Protein AF-A0A6J4Q782-F1 (afdb_monomer)

Mean predicted aligned error: 11.04 Å

Nearest PDB structures (foldseek):
  7nna-assembly1_A  TM=2.662E-01  e=5.024E+00  Klebsiella pneumoniae
  6rw8-assembly1_A  TM=2.628E-01  e=7.785E+00  Xenorhabdus nematophila

Foldseek 3Di:
DVVLVVVLVVLVVVLVVQLVPFDDDPPDPPDGDGDPVSNVVSVVVCVVRVVVVVVVVVVVVVVVVVVVVVVVVVVVVVVVVVVVVVVVCPCVDPVNVVVVVVVVVVVVVVVVVVVCVVVVVVVVVVD

Secondary structure (DSSP, 8-state):
-HHHHHHHHHHHHHHHHHHHHPEEPTT-TT-EE--HHHHHHHHHHHHHHHHHHHHHHHHHHHHHHHHHHHHHHHHHHHHHHHHHHHHHHSTTSHHHHHHHHHHHHHHHHHHHHHHHHHHHHHHHH--

pLDDT: mean 89.34, std 9.48, range [44.66, 98.31]

Organism: NCBI:txid349277

Structure (mmCIF, N/CA/C/O backbone):
data_AF-A0A6J4Q782-F1
#
_entry.id   AF-A0A6J4Q782-F1
#
loop_
_atom_site.group_PDB
_atom_site.id
_atom_site.type_symbol
_atom_site.label_atom_id
_atom_site.label_alt_id
_atom_site.label_comp_id
_atom_site.label_asym_id
_atom_site.label_entity_id
_atom_site.label_seq_id
_atom_site.pdbx_PDB_ins_code
_atom_site.Cartn_x
_atom_site.Cartn_y
_atom_site.Cartn_z
_atom_site.occupancy
_atom_site.B_iso_or_equiv
_atom_site.auth_seq_id
_atom_site.auth_comp_id
_atom_site.auth_asym_id
_atom_site.auth_atom_id
_atom_site.pdbx_PDB_model_num
ATOM 1 N N . MET A 1 1 ? 16.843 -2.400 -8.149 1.00 63.50 1 MET A N 1
ATOM 2 C CA . MET A 1 1 ? 15.657 -1.518 -8.339 1.00 63.50 1 MET A CA 1
ATOM 3 C C . MET A 1 1 ? 16.010 -0.046 -8.531 1.00 63.50 1 MET A C 1
ATOM 5 O O . MET A 1 1 ? 15.750 0.453 -9.614 1.00 63.50 1 MET A O 1
ATOM 9 N N . ARG A 1 2 ? 16.557 0.692 -7.543 1.00 73.62 2 ARG A N 1
ATOM 10 C CA . ARG A 1 2 ? 16.859 2.130 -7.751 1.00 73.62 2 ARG A CA 1
ATOM 11 C C . ARG A 1 2 ? 18.018 2.342 -8.740 1.00 73.62 2 ARG A C 1
ATOM 13 O O . ARG A 1 2 ? 17.933 3.247 -9.560 1.00 73.62 2 ARG A O 1
ATOM 20 N N . GLU A 1 3 ? 19.037 1.486 -8.690 1.00 78.56 3 GLU A N 1
ATOM 21 C CA . GLU A 1 3 ? 20.174 1.499 -9.626 1.00 78.56 3 GLU A CA 1
ATOM 22 C C . GLU A 1 3 ? 19.762 1.030 -11.034 1.00 78.56 3 GLU A C 1
ATOM 24 O O . GLU A 1 3 ? 20.026 1.729 -12.004 1.00 78.56 3 GLU A O 1
ATOM 29 N N . ASP A 1 4 ? 19.014 -0.071 -11.153 1.00 81.62 4 ASP A N 1
ATOM 30 C CA . ASP A 1 4 ? 18.499 -0.602 -12.431 1.00 81.62 4 ASP A CA 1
ATOM 31 C C . ASP A 1 4 ? 17.571 0.407 -13.143 1.00 81.62 4 ASP A C 1
ATOM 33 O O . ASP A 1 4 ? 17.662 0.622 -14.348 1.00 81.62 4 ASP A O 1
ATOM 37 N N . MET A 1 5 ? 16.706 1.105 -12.397 1.00 84.25 5 MET A N 1
ATOM 38 C CA . MET A 1 5 ? 15.835 2.149 -12.954 1.00 84.25 5 MET A CA 1
ATOM 39 C C . MET A 1 5 ? 16.628 3.387 -13.403 1.00 84.25 5 MET A C 1
ATOM 41 O O . MET A 1 5 ? 16.279 4.025 -14.397 1.00 84.25 5 MET A O 1
ATOM 45 N N . GLN A 1 6 ? 17.699 3.740 -12.680 1.00 86.94 6 GLN A N 1
ATOM 46 C CA . GLN A 1 6 ? 18.621 4.804 -13.094 1.00 86.94 6 GLN A CA 1
ATOM 47 C C . GLN A 1 6 ? 19.373 4.418 -14.366 1.00 86.94 6 GLN A C 1
ATOM 49 O O . GLN A 1 6 ? 19.544 5.266 -15.238 1.00 86.94 6 GLN A O 1
ATOM 54 N N . TYR A 1 7 ? 19.755 3.148 -14.493 1.00 87.44 7 TYR A N 1
ATOM 55 C CA . TYR A 1 7 ? 20.389 2.610 -15.687 1.00 87.44 7 TYR A CA 1
ATOM 56 C C . TYR A 1 7 ? 19.477 2.718 -16.914 1.00 87.44 7 TYR A C 1
ATOM 58 O O . TYR A 1 7 ? 19.844 3.343 -17.905 1.00 87.44 7 TYR A O 1
ATOM 66 N N . ILE A 1 8 ? 18.244 2.214 -16.809 1.00 89.88 8 ILE A N 1
ATOM 67 C CA . ILE A 1 8 ? 17.229 2.295 -17.870 1.00 89.88 8 ILE A CA 1
ATOM 68 C C . ILE A 1 8 ? 16.948 3.749 -18.271 1.00 89.88 8 ILE A C 1
ATOM 70 O O . ILE A 1 8 ? 16.857 4.062 -19.456 1.00 89.88 8 ILE A O 1
ATOM 74 N N . SER A 1 9 ? 16.823 4.648 -17.291 1.00 88.75 9 SER A N 1
ATOM 75 C CA . SER A 1 9 ? 16.648 6.080 -17.549 1.00 88.75 9 SER A CA 1
ATOM 76 C C . SER A 1 9 ? 17.847 6.668 -18.297 1.00 88.75 9 SER A C 1
ATOM 78 O O . SER A 1 9 ? 17.663 7.428 -19.242 1.00 88.75 9 SER A O 1
ATOM 80 N N . GLY A 1 10 ? 19.069 6.265 -17.939 1.00 90.31 10 GLY A N 1
ATOM 81 C CA . GLY A 1 10 ? 20.289 6.632 -18.658 1.00 90.31 10 GLY A CA 1
ATOM 82 C C . GLY A 1 10 ? 20.239 6.242 -20.135 1.00 90.31 10 GLY A C 1
ATOM 83 O O . GLY A 1 10 ? 20.416 7.107 -20.989 1.00 90.31 10 GLY A O 1
ATOM 84 N N . VAL A 1 11 ? 19.901 4.983 -20.432 1.00 89.81 11 VAL A N 1
ATOM 85 C CA . VAL A 1 11 ? 19.786 4.481 -21.814 1.00 89.81 11 VAL A CA 1
ATOM 86 C C . 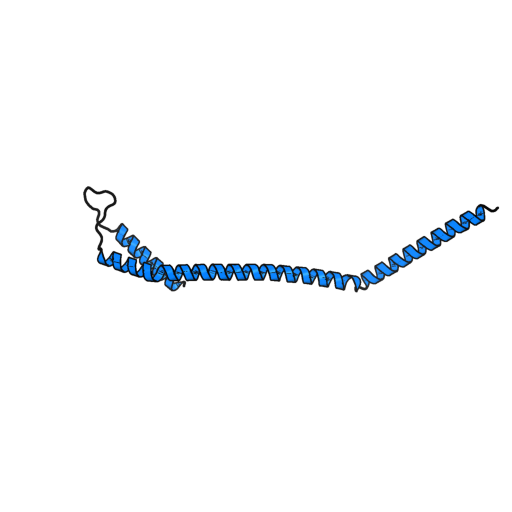VAL A 1 11 ? 18.693 5.223 -22.594 1.00 89.81 11 VAL A C 1
ATOM 88 O O . VAL A 1 11 ? 18.877 5.555 -23.763 1.00 89.81 11 VAL A O 1
ATOM 91 N N . LEU A 1 12 ? 17.559 5.538 -21.959 1.00 91.19 12 LEU A N 1
ATOM 92 C CA . LEU A 1 12 ? 16.495 6.330 -22.586 1.00 91.19 12 LEU A CA 1
ATOM 93 C C . LEU A 1 12 ? 16.927 7.774 -22.877 1.00 91.19 12 LEU A C 1
ATOM 95 O O . LEU A 1 12 ? 16.611 8.288 -23.948 1.00 91.19 12 LEU A O 1
ATOM 99 N N . ASN A 1 13 ? 17.658 8.411 -21.961 1.00 92.38 13 ASN A N 1
ATOM 100 C CA . ASN A 1 13 ? 18.182 9.764 -22.160 1.00 92.38 13 ASN A CA 1
ATOM 101 C C . ASN A 1 13 ? 19.218 9.801 -23.293 1.00 92.38 13 ASN A C 1
ATOM 103 O O . ASN A 1 13 ? 19.243 10.743 -24.080 1.00 92.38 13 ASN A O 1
ATOM 107 N N . GLU A 1 14 ? 20.060 8.773 -23.398 1.00 90.06 14 GLU A N 1
ATOM 108 C CA . GLU A 1 14 ? 21.035 8.648 -24.484 1.00 90.06 14 GLU A CA 1
ATOM 109 C C . GLU A 1 14 ? 20.347 8.429 -25.837 1.00 90.06 14 GLU A C 1
ATOM 111 O O . GLU A 1 14 ? 20.666 9.100 -26.820 1.00 90.06 14 GLU A O 1
ATOM 116 N N . LEU A 1 15 ? 19.320 7.575 -25.873 1.00 90.19 15 LEU A N 1
ATOM 117 C CA . LEU A 1 15 ? 18.478 7.388 -27.051 1.00 90.19 15 LEU A CA 1
ATOM 118 C C . LEU A 1 15 ? 17.795 8.698 -27.476 1.00 90.19 15 LEU A C 1
ATOM 120 O O . LEU A 1 15 ? 17.733 9.010 -28.667 1.00 90.19 15 LEU A O 1
ATOM 124 N N . GLU A 1 16 ? 17.286 9.471 -26.514 1.00 88.94 16 GLU A N 1
ATOM 125 C CA . GLU A 1 16 ? 16.692 10.784 -26.768 1.00 88.94 16 GLU A CA 1
ATOM 126 C C . GLU A 1 16 ? 17.718 11.757 -27.357 1.00 88.94 16 GLU A C 1
ATOM 128 O O . GLU A 1 16 ? 17.432 12.382 -28.381 1.00 88.94 16 GLU A O 1
ATOM 133 N N . ALA A 1 17 ? 18.917 11.840 -26.774 1.00 89.81 17 ALA A N 1
ATOM 134 C CA . ALA A 1 17 ? 19.992 12.697 -27.267 1.00 89.81 17 ALA A CA 1
ATOM 135 C C . ALA A 1 17 ? 20.370 12.355 -28.718 1.00 89.81 17 ALA A C 1
ATOM 137 O O . ALA A 1 17 ? 20.441 13.244 -29.564 1.00 89.81 17 ALA A O 1
ATOM 138 N N . ILE A 1 18 ? 20.500 11.065 -29.046 1.00 87.88 18 ILE A N 1
ATOM 139 C CA . ILE A 1 18 ? 20.799 10.611 -30.414 1.00 87.88 18 ILE A CA 1
ATOM 140 C C . ILE A 1 18 ? 19.717 11.044 -31.398 1.00 87.88 18 ILE A C 1
ATOM 142 O O . ILE A 1 18 ? 20.027 11.464 -32.511 1.00 87.88 18 ILE A O 1
ATOM 146 N N . VAL A 1 19 ? 18.443 10.945 -31.016 1.00 86.88 19 VAL A N 1
ATOM 147 C CA . VAL A 1 19 ? 17.330 11.358 -31.880 1.00 86.88 19 VAL A CA 1
ATOM 148 C C . VAL A 1 19 ? 17.278 12.880 -32.040 1.00 86.88 19 VAL A C 1
ATOM 150 O O . VAL A 1 19 ? 16.949 13.355 -33.129 1.00 86.88 19 VAL A O 1
ATOM 153 N N . GLN A 1 20 ? 17.607 13.641 -30.993 1.00 87.06 20 GLN A N 1
ATOM 154 C CA . GLN A 1 20 ? 17.657 15.105 -31.033 1.00 87.06 20 GLN A CA 1
ATOM 155 C C . GLN A 1 20 ? 18.818 15.627 -31.897 1.00 87.06 20 GLN A C 1
ATOM 157 O O . GLN A 1 20 ? 18.614 16.561 -32.675 1.00 87.06 20 GLN A O 1
ATOM 162 N N . ASP A 1 21 ? 19.988 14.990 -31.821 1.00 87.31 21 ASP A N 1
ATOM 163 C CA . ASP A 1 21 ? 21.198 15.377 -32.563 1.00 87.31 21 ASP A CA 1
ATOM 164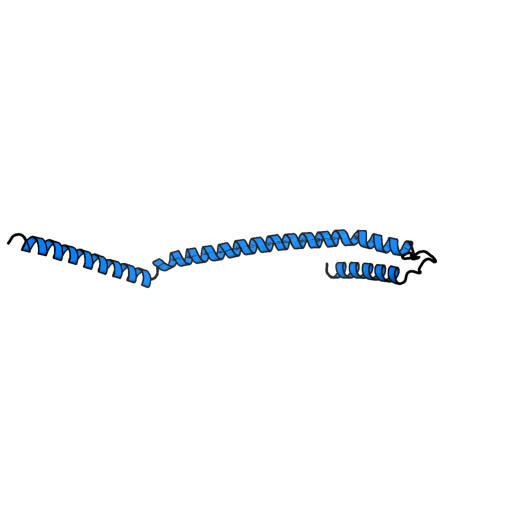 C C . ASP A 1 21 ? 21.259 14.795 -33.988 1.00 87.31 21 ASP A C 1
ATOM 166 O O . ASP A 1 21 ? 22.135 15.138 -34.791 1.00 87.31 21 ASP A O 1
ATOM 170 N N . ALA A 1 22 ? 20.318 13.915 -34.338 1.00 88.44 22 ALA A N 1
ATOM 171 C CA . ALA A 1 22 ? 20.277 13.245 -35.626 1.00 88.44 22 ALA A CA 1
ATOM 172 C C . ALA A 1 22 ? 20.173 14.232 -36.803 1.00 88.44 22 ALA A C 1
ATOM 174 O O . ALA A 1 22 ? 19.325 15.127 -36.854 1.00 88.44 22 ALA A O 1
ATOM 175 N N . SER A 1 23 ? 20.999 14.016 -37.828 1.00 88.00 23 SER A N 1
ATOM 176 C CA . SER A 1 23 ? 21.032 14.887 -39.007 1.00 88.00 23 SER A CA 1
ATOM 177 C C . SER A 1 23 ? 19.746 14.768 -39.826 1.00 88.00 23 SER A C 1
ATOM 179 O O . SER A 1 23 ? 19.388 13.685 -40.285 1.00 88.00 23 SER A O 1
ATOM 181 N N . GLY A 1 24 ? 19.050 15.882 -40.059 1.00 87.06 24 GLY A N 1
ATOM 182 C CA . GLY A 1 24 ? 17.809 15.901 -40.838 1.00 87.06 24 GLY A CA 1
ATOM 183 C C . GLY A 1 24 ? 17.990 15.491 -42.308 1.00 87.06 24 GLY A C 1
ATOM 184 O O . GLY A 1 24 ? 19.024 15.747 -42.924 1.00 87.06 24 GLY A O 1
ATOM 185 N N . VAL A 1 25 ? 16.956 14.892 -42.907 1.00 86.69 25 VAL A N 1
ATOM 186 C CA . VAL A 1 25 ? 16.956 14.520 -44.334 1.00 86.69 25 VAL A CA 1
ATOM 187 C C . VAL A 1 25 ? 16.386 15.663 -45.195 1.00 86.69 25 VAL A C 1
ATOM 189 O O . VAL A 1 25 ? 15.238 16.070 -44.980 1.00 86.69 25 VAL A O 1
ATOM 192 N N . PRO A 1 26 ? 17.115 16.163 -46.217 1.00 88.06 26 PRO A N 1
ATOM 193 C CA . PRO A 1 26 ? 16.626 17.230 -47.091 1.00 88.06 26 PRO A CA 1
ATOM 194 C C . PRO A 1 26 ? 15.275 16.901 -47.741 1.00 88.06 26 PRO A C 1
ATOM 196 O O . PRO A 1 26 ? 15.022 15.771 -48.158 1.00 88.06 26 PRO A O 1
ATOM 199 N N . MET A 1 27 ? 14.394 17.904 -47.833 1.00 86.81 27 MET A N 1
ATOM 200 C CA . MET A 1 27 ? 13.036 17.805 -48.402 1.00 86.81 27 MET A CA 1
ATOM 201 C C . MET A 1 27 ? 12.078 16.820 -47.692 1.00 86.81 27 MET A C 1
ATOM 203 O O . MET A 1 27 ? 10.938 16.666 -48.131 1.00 86.81 27 MET A O 1
ATOM 207 N N . ARG A 1 28 ? 12.475 16.188 -46.574 1.00 86.06 28 ARG A N 1
ATOM 208 C CA . ARG A 1 28 ? 11.625 15.286 -45.776 1.00 86.06 28 ARG A CA 1
ATOM 209 C C . ARG A 1 28 ? 11.534 15.761 -44.324 1.00 86.06 28 ARG A C 1
ATOM 211 O O . ARG A 1 28 ? 12.409 15.488 -43.511 1.00 86.06 28 ARG A O 1
ATOM 218 N N . LYS A 1 29 ? 10.441 16.449 -43.979 1.00 85.50 29 LYS A N 1
ATOM 219 C CA . LYS A 1 29 ? 10.183 16.891 -42.597 1.00 85.50 29 LYS A CA 1
ATOM 220 C C . LYS A 1 29 ? 10.033 15.692 -41.652 1.00 85.50 29 LYS A C 1
ATOM 222 O O . LYS A 1 29 ? 9.400 14.701 -42.012 1.00 85.50 29 LYS A O 1
ATOM 227 N N . GLY A 1 30 ? 10.602 15.807 -40.451 1.00 84.38 30 GLY A N 1
ATOM 228 C CA . GLY A 1 30 ? 10.516 14.780 -39.405 1.00 84.38 30 GLY A CA 1
ATOM 229 C C . GLY A 1 30 ? 11.297 13.496 -39.704 1.00 84.38 30 GLY A C 1
ATOM 230 O O . GLY A 1 30 ? 11.002 12.456 -39.126 1.00 84.38 30 GLY A O 1
ATOM 231 N N . ARG A 1 31 ? 12.254 13.530 -40.640 1.00 86.25 31 ARG A N 1
ATOM 232 C CA . ARG A 1 31 ? 13.155 12.408 -40.923 1.00 86.25 31 ARG A CA 1
ATOM 233 C C . ARG A 1 31 ? 14.577 12.803 -40.565 1.00 86.25 31 ARG A C 1
ATOM 235 O O . ARG A 1 31 ? 15.015 13.887 -40.944 1.00 86.25 31 ARG A O 1
ATOM 242 N N . ALA A 1 32 ? 15.281 11.896 -39.904 1.00 87.81 32 ALA A N 1
ATOM 243 C CA . ALA A 1 32 ? 16.674 12.065 -39.539 1.00 87.81 32 ALA A CA 1
ATOM 244 C C . ALA A 1 32 ? 17.483 10.808 -39.881 1.00 87.81 32 ALA A C 1
ATOM 246 O O . ALA A 1 32 ? 16.929 9.709 -39.987 1.00 87.81 32 ALA A O 1
ATOM 247 N N . VAL A 1 33 ? 18.776 11.000 -40.109 1.00 87.81 33 VAL A N 1
ATOM 248 C CA . VAL A 1 33 ? 19.774 9.954 -40.307 1.00 87.81 33 VAL A CA 1
ATOM 249 C C . VAL A 1 33 ? 20.410 9.670 -38.957 1.00 87.81 33 VAL A C 1
ATOM 251 O O . VAL A 1 33 ? 20.873 10.586 -38.282 1.00 87.81 33 VAL A O 1
ATOM 254 N N . VAL A 1 34 ? 20.416 8.398 -38.587 1.00 88.69 34 VAL A N 1
ATOM 255 C CA . VAL A 1 34 ? 20.916 7.894 -37.308 1.00 88.69 34 VAL A CA 1
ATOM 256 C C . VAL A 1 34 ? 21.773 6.662 -37.559 1.00 88.69 34 VAL A C 1
ATOM 258 O O . VAL A 1 34 ? 21.545 5.952 -38.548 1.00 88.69 34 VAL A O 1
ATOM 261 N N . ASP A 1 35 ? 22.730 6.390 -36.672 1.00 89.25 35 ASP A N 1
ATOM 262 C CA . ASP A 1 35 ? 23.433 5.112 -36.701 1.00 89.25 35 ASP A CA 1
ATOM 263 C C . ASP A 1 35 ? 22.458 4.003 -36.300 1.00 89.25 35 ASP A C 1
ATOM 265 O O . ASP A 1 35 ? 21.923 3.959 -35.191 1.00 89.25 35 ASP A O 1
ATOM 269 N N . ARG A 1 36 ? 22.173 3.119 -37.255 1.00 89.75 36 ARG A N 1
ATOM 270 C CA . ARG A 1 36 ? 21.229 2.022 -37.058 1.00 89.75 36 ARG A CA 1
ATOM 271 C C . ARG A 1 36 ? 21.749 1.002 -36.045 1.00 89.75 36 ARG A C 1
ATOM 273 O O . ARG A 1 36 ? 20.933 0.378 -35.376 1.00 89.75 36 ARG A O 1
ATOM 280 N N . SER A 1 37 ? 23.055 0.777 -35.996 1.00 91.06 37 SER A N 1
ATOM 281 C CA . SER A 1 37 ? 23.669 -0.244 -35.149 1.00 91.06 37 SER A CA 1
ATOM 282 C C . SER A 1 37 ? 23.563 0.167 -33.686 1.00 91.06 37 SER A C 1
ATOM 284 O O . SER A 1 37 ? 23.038 -0.607 -32.890 1.00 91.06 37 SER A O 1
ATOM 286 N N . ASP A 1 38 ? 23.941 1.406 -33.370 1.00 86.88 38 ASP A N 1
ATOM 287 C CA . ASP A 1 38 ? 23.904 1.936 -32.002 1.00 86.88 38 ASP A CA 1
ATOM 288 C C . ASP A 1 38 ? 22.471 1.943 -31.448 1.00 86.88 38 ASP A C 1
ATOM 290 O O . ASP A 1 38 ? 22.204 1.437 -30.358 1.00 86.88 38 ASP A O 1
ATOM 2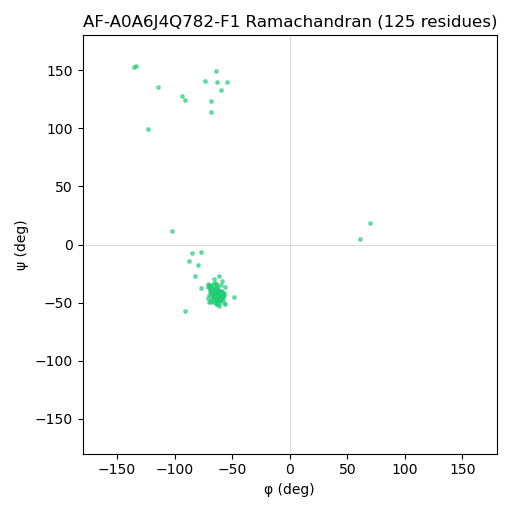94 N N . LEU A 1 39 ? 21.507 2.411 -32.250 1.00 89.62 39 LEU A N 1
ATOM 295 C CA . LEU A 1 39 ? 20.086 2.396 -31.889 1.00 89.62 39 LEU A CA 1
ATOM 296 C C . LEU A 1 39 ? 19.552 0.991 -31.609 1.00 89.62 39 LEU A C 1
ATOM 298 O O . LEU A 1 39 ? 18.750 0.808 -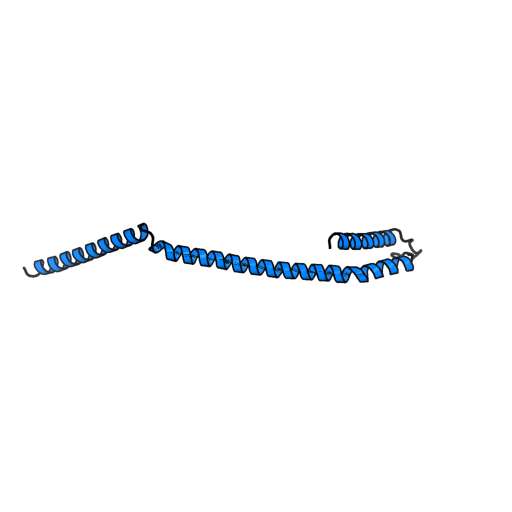30.696 1.00 89.62 39 LEU A O 1
ATOM 302 N N . LEU A 1 40 ? 19.947 -0.001 -32.410 1.00 92.19 40 LEU A N 1
ATOM 303 C CA . LEU A 1 40 ? 19.498 -1.377 -32.206 1.00 92.19 40 LEU A CA 1
ATOM 304 C C . LEU A 1 40 ? 20.069 -1.968 -30.915 1.00 92.19 40 LEU A C 1
ATOM 306 O O . LEU A 1 40 ? 19.324 -2.636 -30.204 1.00 92.19 40 LEU A O 1
ATOM 310 N N . VAL A 1 41 ? 21.327 -1.667 -30.580 1.00 92.69 41 VAL A N 1
ATOM 311 C CA . VAL A 1 41 ? 21.953 -2.109 -29.323 1.00 92.69 41 VAL A CA 1
ATOM 312 C C . VAL A 1 41 ? 21.207 -1.541 -28.114 1.00 92.69 41 VAL A C 1
ATOM 314 O O . VAL A 1 41 ? 20.779 -2.309 -27.253 1.00 92.69 41 VAL A O 1
ATOM 317 N N . MET A 1 42 ? 20.960 -0.228 -28.087 1.00 90.38 42 MET A N 1
ATOM 318 C CA . MET A 1 42 ? 20.205 0.413 -26.999 1.00 90.38 42 MET A CA 1
ATOM 319 C C . MET A 1 42 ? 18.774 -0.126 -26.883 1.00 90.38 42 MET A C 1
ATOM 321 O O . MET A 1 42 ? 18.273 -0.364 -25.785 1.00 90.38 42 MET A O 1
ATOM 325 N N . LEU A 1 43 ? 18.095 -0.353 -28.012 1.00 92.44 43 LEU A N 1
ATOM 326 C CA . LEU A 1 43 ? 16.748 -0.925 -28.005 1.00 92.44 43 LEU A CA 1
ATOM 327 C C . LEU A 1 43 ? 16.724 -2.363 -27.476 1.00 92.44 43 LEU A C 1
ATOM 329 O O . LEU A 1 43 ? 15.769 -2.734 -26.793 1.00 92.44 43 LEU A O 1
ATOM 333 N N . ASP A 1 44 ? 17.728 -3.175 -27.794 1.00 93.62 44 ASP A N 1
ATOM 334 C CA . ASP A 1 44 ? 17.808 -4.555 -27.312 1.00 93.62 44 ASP A CA 1
ATOM 335 C C . ASP A 1 44 ? 18.120 -4.612 -25.814 1.00 93.62 44 ASP A C 1
ATOM 337 O O . ASP A 1 44 ? 17.529 -5.414 -25.090 1.00 93.62 44 ASP A O 1
ATOM 341 N N . GLU A 1 45 ? 18.948 -3.696 -25.321 1.00 90.69 45 GLU A N 1
ATOM 342 C CA . GLU A 1 45 ? 19.200 -3.518 -23.893 1.00 90.69 45 GLU A CA 1
ATOM 343 C C . GLU A 1 45 ? 17.943 -3.104 -23.115 1.00 90.69 45 GLU A C 1
ATOM 345 O O . GLU A 1 45 ? 17.609 -3.705 -22.087 1.00 90.69 45 GLU A O 1
ATOM 350 N N . LEU A 1 46 ? 17.183 -2.136 -23.635 1.00 91.88 46 LEU A N 1
ATOM 351 C CA . LEU A 1 46 ? 15.896 -1.743 -23.061 1.00 91.88 46 LEU A CA 1
ATOM 352 C C . LEU A 1 46 ? 14.891 -2.899 -23.088 1.00 91.88 46 LEU A C 1
ATOM 354 O O . LEU A 1 46 ? 14.175 -3.107 -22.113 1.00 91.88 46 LEU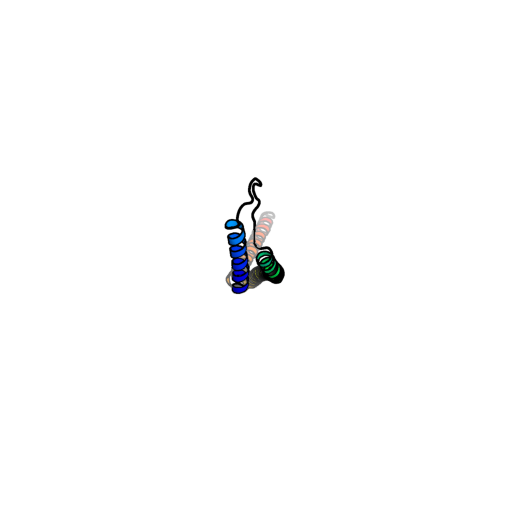 A O 1
ATOM 358 N N . ARG A 1 47 ? 14.844 -3.690 -24.169 1.00 91.56 47 ARG A N 1
ATOM 359 C CA . ARG A 1 47 ? 13.981 -4.884 -24.251 1.00 91.56 47 ARG A CA 1
ATOM 360 C C . ARG A 1 47 ? 14.366 -5.966 -23.251 1.00 91.56 47 ARG A C 1
ATOM 362 O O . ARG A 1 47 ? 13.480 -6.691 -22.806 1.00 91.56 47 ARG A O 1
ATOM 369 N N . ALA A 1 48 ? 15.649 -6.102 -22.931 1.00 91.19 48 ALA A N 1
ATOM 370 C CA . ALA A 1 48 ? 16.127 -7.098 -21.980 1.00 91.19 48 ALA A CA 1
ATOM 371 C C . ALA A 1 48 ? 15.859 -6.689 -20.522 1.00 91.19 48 ALA A C 1
ATOM 373 O O . ALA A 1 48 ? 15.523 -7.546 -19.706 1.00 91.19 48 ALA A O 1
ATOM 374 N N . SER A 1 49 ? 15.984 -5.397 -20.207 1.00 89.25 49 SER A N 1
ATOM 375 C CA . SER A 1 49 ? 15.861 -4.864 -18.844 1.00 89.25 49 SER A CA 1
ATOM 376 C C . SER A 1 49 ? 14.428 -4.444 -18.491 1.00 89.25 49 SER A C 1
ATOM 378 O O . SER A 1 49 ? 13.828 -5.011 -17.587 1.00 89.25 49 SER A O 1
ATOM 380 N N . LEU A 1 50 ? 13.795 -3.537 -19.243 1.00 90.44 50 LEU A N 1
ATOM 381 C CA . LEU A 1 50 ? 12.494 -2.942 -18.883 1.00 90.44 50 LEU A CA 1
ATOM 382 C C . LEU A 1 50 ? 11.388 -3.925 -18.446 1.00 90.44 50 LEU A C 1
ATOM 384 O O . LEU A 1 50 ? 10.696 -3.615 -17.470 1.00 90.44 50 LEU A O 1
ATOM 388 N N . PRO A 1 51 ? 11.152 -5.068 -19.129 1.00 93.12 51 PRO A N 1
ATOM 389 C CA . PRO A 1 51 ? 10.037 -5.944 -18.777 1.00 93.12 51 PRO A CA 1
ATOM 390 C C . PRO A 1 51 ? 10.155 -6.532 -17.372 1.00 93.12 51 PRO A C 1
ATOM 392 O O . PRO A 1 51 ? 9.146 -6.667 -16.679 1.00 93.12 51 PRO A O 1
ATOM 395 N N . ARG A 1 52 ? 11.376 -6.876 -16.950 1.00 91.88 52 ARG A N 1
ATOM 396 C CA . ARG A 1 52 ? 11.632 -7.443 -15.625 1.00 91.88 52 ARG A CA 1
ATOM 397 C C . ARG A 1 52 ? 11.384 -6.386 -14.552 1.00 91.88 52 ARG A C 1
ATOM 399 O O . ARG A 1 52 ? 10.627 -6.636 -13.621 1.00 91.88 52 ARG A O 1
ATOM 406 N N . GLU A 1 53 ? 11.927 -5.190 -14.731 1.00 91.00 53 GLU A N 1
ATOM 407 C CA . GLU A 1 53 ? 11.822 -4.081 -13.784 1.00 91.00 53 GLU A CA 1
ATOM 408 C C . GLU A 1 53 ? 10.361 -3.632 -13.613 1.00 91.00 53 GLU A C 1
ATOM 410 O O . GLU A 1 53 ? 9.920 -3.340 -12.497 1.00 91.00 53 GLU A O 1
ATOM 415 N N . LEU A 1 54 ? 9.579 -3.633 -14.699 1.00 91.31 54 LEU A N 1
ATOM 416 C CA . LEU A 1 54 ? 8.142 -3.369 -14.647 1.00 91.31 54 LEU A CA 1
ATOM 417 C C . LEU A 1 54 ? 7.386 -4.478 -13.899 1.00 91.31 54 LEU A C 1
ATOM 419 O O . LEU A 1 54 ? 6.554 -4.176 -13.043 1.00 91.31 54 LEU A O 1
ATOM 423 N N . ALA A 1 55 ? 7.693 -5.748 -14.175 1.00 93.50 55 ALA A N 1
ATOM 424 C CA . ALA A 1 55 ? 7.066 -6.879 -13.492 1.00 93.50 55 ALA A CA 1
ATOM 425 C C . ALA A 1 55 ? 7.370 -6.889 -11.982 1.00 93.50 55 ALA A C 1
ATOM 427 O O . ALA A 1 55 ? 6.471 -7.143 -11.176 1.00 93.50 55 ALA A O 1
ATOM 428 N N . GLU A 1 56 ? 8.606 -6.569 -11.592 1.00 92.25 56 GLU A N 1
ATOM 429 C CA . GLU A 1 56 ? 9.020 -6.413 -10.193 1.00 92.25 56 GLU A CA 1
ATOM 430 C C . GLU A 1 56 ? 8.247 -5.271 -9.509 1.00 92.25 56 GLU A C 1
ATOM 432 O O . GLU A 1 56 ? 7.697 -5.457 -8.422 1.00 92.25 56 GLU A O 1
ATOM 437 N N . ALA A 1 57 ? 8.119 -4.109 -10.161 1.00 92.75 57 ALA A N 1
ATOM 438 C CA . ALA A 1 57 ? 7.346 -2.986 -9.628 1.00 92.75 57 ALA A CA 1
ATOM 439 C C . ALA A 1 57 ? 5.851 -3.322 -9.469 1.00 92.75 57 ALA A C 1
ATOM 441 O O . ALA A 1 57 ? 5.220 -2.954 -8.474 1.00 92.75 57 ALA A O 1
ATOM 442 N N . GLU A 1 58 ? 5.269 -4.049 -10.425 1.00 95.06 58 GLU A N 1
ATOM 443 C CA . GLU A 1 58 ? 3.885 -4.518 -10.346 1.00 95.06 58 GLU A CA 1
ATOM 444 C C . GLU A 1 58 ? 3.672 -5.575 -9.258 1.00 95.06 58 GLU A C 1
ATOM 446 O O . GLU A 1 58 ? 2.608 -5.602 -8.634 1.00 95.06 58 GLU A O 1
ATOM 451 N N . ALA A 1 59 ? 4.648 -6.456 -9.031 1.00 95.94 59 ALA A N 1
ATOM 452 C CA . ALA A 1 59 ? 4.628 -7.416 -7.931 1.00 95.94 59 ALA A CA 1
ATOM 453 C C . ALA A 1 59 ? 4.670 -6.695 -6.579 1.00 95.94 59 ALA A C 1
ATOM 455 O O . ALA A 1 59 ? 3.758 -6.878 -5.776 1.00 95.94 59 ALA A O 1
ATOM 456 N N . LEU A 1 60 ? 5.621 -5.776 -6.390 1.00 96.12 60 LEU A N 1
ATOM 457 C CA . LEU A 1 60 ? 5.731 -4.981 -5.167 1.00 96.12 60 LEU A CA 1
ATOM 458 C C . LEU A 1 60 ? 4.449 -4.189 -4.889 1.00 96.12 60 LEU A C 1
ATOM 460 O O . LEU A 1 60 ? 3.942 -4.187 -3.771 1.00 96.12 60 LEU A O 1
ATOM 464 N N . ARG A 1 61 ? 3.868 -3.553 -5.915 1.00 96.44 61 ARG A N 1
ATOM 465 C CA . ARG A 1 61 ? 2.598 -2.829 -5.768 1.00 96.44 61 ARG A CA 1
ATOM 466 C C . ARG A 1 61 ? 1.466 -3.747 -5.301 1.00 96.44 61 ARG A C 1
ATOM 468 O O . ARG A 1 61 ? 0.647 -3.325 -4.487 1.00 96.44 61 ARG A O 1
ATOM 475 N N . ARG A 1 62 ? 1.397 -4.979 -5.818 1.00 97.44 62 ARG A N 1
ATOM 476 C CA . ARG A 1 62 ? 0.397 -5.972 -5.391 1.00 97.44 62 ARG A CA 1
ATOM 477 C C . ARG A 1 62 ? 0.624 -6.402 -3.946 1.00 97.44 62 ARG A C 1
ATOM 479 O O . ARG A 1 62 ? -0.331 -6.398 -3.179 1.00 97.44 62 ARG A O 1
ATOM 486 N N . GLU A 1 63 ? 1.863 -6.705 -3.572 1.00 97.38 63 GLU A N 1
ATOM 487 C CA . GLU A 1 63 ? 2.230 -7.079 -2.201 1.00 97.38 63 GLU A CA 1
ATOM 488 C C . GLU A 1 63 ? 1.901 -5.968 -1.201 1.00 97.38 63 GLU A C 1
ATOM 490 O O . GLU A 1 63 ? 1.257 -6.225 -0.186 1.00 97.38 63 GLU A O 1
ATOM 495 N N . CYS A 1 64 ? 2.246 -4.716 -1.516 1.00 97.12 64 CYS A N 1
ATOM 496 C CA . CYS A 1 64 ? 1.859 -3.570 -0.696 1.00 97.12 64 CYS A CA 1
ATOM 497 C C . CYS A 1 64 ? 0.335 -3.439 -0.578 1.00 97.12 64 CYS A C 1
ATOM 499 O O . CYS A 1 64 ? -0.164 -3.131 0.499 1.00 97.12 64 CYS A O 1
ATOM 501 N N . GLY A 1 65 ? -0.410 -3.686 -1.660 1.00 97.69 65 GLY A N 1
ATOM 502 C CA . GLY A 1 65 ? -1.873 -3.672 -1.630 1.00 97.69 65 GLY A CA 1
ATOM 503 C C . GLY A 1 65 ? -2.459 -4.717 -0.677 1.00 97.69 65 GLY A C 1
ATOM 504 O O . GLY A 1 65 ? -3.361 -4.396 0.092 1.00 97.69 65 GLY A O 1
ATOM 505 N N . VAL A 1 66 ? -1.918 -5.939 -0.686 1.00 98.00 66 VAL A N 1
ATOM 506 C CA . VAL A 1 66 ? -2.320 -7.007 0.246 1.00 98.00 66 VAL A CA 1
ATOM 507 C C . VAL A 1 66 ? -1.987 -6.620 1.685 1.00 98.00 66 VAL A C 1
ATOM 509 O O . VAL A 1 66 ? -2.864 -6.658 2.540 1.00 98.00 66 VAL A O 1
ATOM 512 N N . MET A 1 67 ? -0.760 -6.161 1.939 1.00 98.12 67 MET A N 1
ATOM 513 C CA . MET A 1 67 ? -0.311 -5.764 3.276 1.00 98.12 67 MET A CA 1
ATOM 514 C C . MET A 1 67 ? -1.170 -4.641 3.875 1.00 98.12 67 MET A C 1
ATOM 516 O O . MET A 1 67 ? -1.488 -4.669 5.061 1.00 98.12 67 MET A O 1
ATOM 520 N N . VAL A 1 68 ? -1.560 -3.651 3.066 1.00 98.31 68 VAL A N 1
ATOM 521 C CA . VAL A 1 68 ? -2.449 -2.569 3.516 1.00 98.31 68 VAL A CA 1
ATOM 522 C C . VAL A 1 68 ? -3.834 -3.113 3.864 1.00 98.31 68 VAL A C 1
ATOM 524 O O . VAL A 1 68 ? -4.360 -2.772 4.919 1.00 98.31 68 VAL A O 1
ATOM 527 N N . ALA A 1 69 ? -4.401 -3.989 3.031 1.00 98.12 69 ALA A N 1
ATOM 528 C CA . ALA A 1 69 ? -5.706 -4.590 3.303 1.00 98.12 69 ALA A CA 1
ATOM 529 C C . ALA A 1 69 ? -5.701 -5.431 4.594 1.00 98.12 69 ALA A C 1
ATOM 531 O O . ALA A 1 69 ? -6.611 -5.306 5.413 1.00 98.12 69 ALA A O 1
ATOM 532 N N . GLU A 1 70 ? -4.654 -6.232 4.807 1.00 98.06 70 GLU A N 1
ATOM 533 C CA . GLU A 1 70 ? -4.462 -7.008 6.038 1.00 98.06 70 GLU A CA 1
ATOM 534 C C . GLU A 1 70 ? -4.326 -6.095 7.264 1.00 98.06 70 GLU A C 1
ATOM 536 O O . GLU A 1 70 ? -4.952 -6.339 8.295 1.00 98.06 70 GLU A O 1
ATOM 541 N N . ALA A 1 71 ? -3.560 -5.005 7.155 1.00 97.81 71 ALA A N 1
ATOM 542 C CA . ALA A 1 71 ? -3.404 -4.038 8.239 1.00 97.81 71 ALA A CA 1
ATOM 543 C C . ALA A 1 71 ? -4.722 -3.320 8.584 1.00 97.81 71 ALA A C 1
ATOM 545 O O . ALA A 1 71 ? -4.999 -3.071 9.758 1.00 97.81 71 ALA A O 1
ATOM 546 N N . GLU A 1 72 ? -5.551 -2.999 7.587 1.00 97.88 72 GLU A N 1
ATOM 547 C CA . GLU A 1 72 ? -6.876 -2.403 7.797 1.00 97.88 72 GLU A CA 1
ATOM 548 C C . GLU A 1 72 ? -7.864 -3.382 8.448 1.00 97.88 72 GLU A C 1
ATOM 550 O O . GLU A 1 72 ? -8.658 -2.993 9.309 1.00 97.88 72 GLU A O 1
ATOM 555 N N . GLU A 1 73 ? -7.843 -4.656 8.052 1.00 98.31 73 GLU A N 1
ATOM 556 C CA . GLU A 1 73 ? -8.639 -5.706 8.694 1.00 98.31 73 GLU A CA 1
ATOM 557 C C . GLU A 1 73 ? -8.214 -5.923 10.148 1.00 98.31 73 GLU A C 1
ATOM 559 O O . GLU A 1 73 ? -9.057 -5.886 11.047 1.00 98.31 73 GLU A O 1
ATOM 564 N N . GLU A 1 74 ? -6.912 -6.047 10.398 1.00 98.06 74 GLU A N 1
ATOM 565 C CA . GLU A 1 74 ? -6.379 -6.216 11.746 1.00 98.06 74 GLU A CA 1
ATOM 566 C C . GLU A 1 74 ? -6.676 -5.000 12.630 1.00 98.06 74 GLU A C 1
ATOM 568 O O . GLU A 1 74 ? -7.106 -5.145 13.775 1.00 98.06 74 GLU A O 1
ATOM 573 N N . GLY A 1 75 ? -6.529 -3.789 12.086 1.00 98.25 75 GLY A N 1
ATOM 574 C CA . GLY A 1 75 ? -6.880 -2.556 12.782 1.00 98.25 75 GLY A CA 1
ATOM 575 C C . GLY A 1 75 ? -8.350 -2.524 13.206 1.00 98.25 75 GLY A C 1
ATOM 576 O O . GLY A 1 75 ? -8.652 -2.186 14.353 1.00 98.25 75 GLY A O 1
ATOM 577 N N . ARG A 1 76 ? -9.270 -2.931 12.320 1.00 97.81 76 ARG A N 1
ATOM 578 C CA . ARG A 1 76 ? -10.700 -3.049 12.657 1.00 97.81 76 ARG A CA 1
ATOM 579 C C . ARG A 1 76 ? -10.936 -4.080 13.754 1.00 97.81 76 ARG A C 1
ATOM 581 O O . ARG A 1 76 ? -11.622 -3.770 14.727 1.00 97.81 76 ARG A O 1
ATOM 588 N N . ARG A 1 77 ? -10.311 -5.254 13.649 1.00 98.25 77 ARG A N 1
ATOM 589 C CA . ARG A 1 77 ? -10.422 -6.324 14.647 1.00 98.25 77 ARG A CA 1
ATOM 590 C C . ARG A 1 77 ? -9.968 -5.869 16.035 1.00 98.25 77 ARG A C 1
ATOM 592 O O . ARG A 1 77 ? -10.660 -6.124 17.016 1.00 98.25 77 ARG A O 1
ATOM 599 N N . ILE A 1 78 ? -8.847 -5.151 16.120 1.00 98.06 78 ILE A N 1
ATOM 600 C CA . ILE A 1 78 ? -8.326 -4.609 17.385 1.00 98.06 78 ILE A CA 1
ATOM 601 C C . ILE A 1 78 ? -9.323 -3.629 18.013 1.00 98.06 78 ILE A C 1
ATOM 603 O O . ILE A 1 78 ? -9.561 -3.678 19.220 1.00 98.06 78 ILE A O 1
ATOM 607 N N . VAL A 1 79 ? -9.913 -2.738 17.211 1.00 97.81 79 VAL A N 1
ATOM 608 C CA . VAL A 1 79 ? -10.902 -1.763 17.696 1.00 97.81 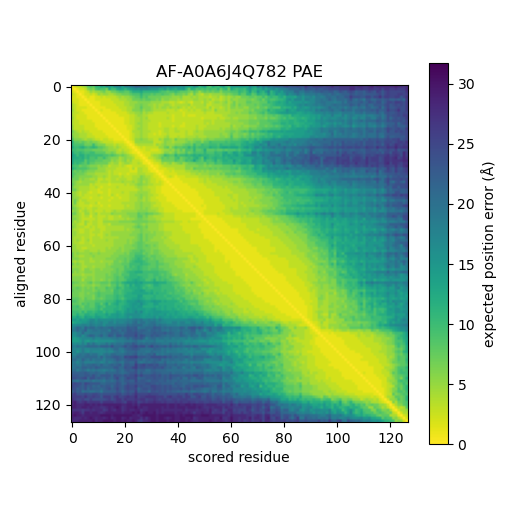79 VAL A CA 1
ATOM 609 C C . VAL A 1 79 ? -12.165 -2.467 18.196 1.00 97.81 79 VAL A C 1
ATOM 611 O O . VAL A 1 79 ? -12.647 -2.160 19.288 1.00 97.81 79 VAL A O 1
ATOM 614 N N . GLU A 1 80 ? -12.678 -3.438 17.444 1.00 97.56 80 GLU A N 1
ATOM 615 C CA . GLU A 1 80 ? -13.839 -4.239 17.844 1.00 97.56 80 GLU A CA 1
ATOM 616 C C . GLU A 1 80 ? -13.579 -5.009 19.143 1.00 97.56 80 GLU A C 1
ATOM 618 O O . GLU A 1 80 ? -14.395 -4.972 20.069 1.00 97.56 80 GLU A O 1
ATOM 623 N N . GLU A 1 81 ? -12.415 -5.648 19.262 1.00 97.19 81 GLU A N 1
ATOM 624 C CA . GLU A 1 81 ? -12.028 -6.368 20.470 1.00 97.19 81 GLU A CA 1
ATOM 625 C C . GLU A 1 81 ? -11.873 -5.424 21.670 1.00 97.19 81 GLU A C 1
ATOM 627 O O . GLU A 1 81 ? -12.329 -5.738 22.774 1.00 97.19 81 GLU A O 1
ATOM 632 N N . ALA A 1 82 ? -11.282 -4.243 21.471 1.00 95.94 82 ALA A N 1
ATOM 633 C CA . ALA A 1 82 ? -11.160 -3.232 22.515 1.00 95.94 82 ALA A CA 1
ATOM 634 C C . ALA A 1 82 ? -12.537 -2.768 23.015 1.00 95.94 82 ALA A C 1
ATOM 636 O O . ALA A 1 82 ? -12.749 -2.689 24.228 1.00 95.94 82 ALA A O 1
ATOM 637 N N . HIS A 1 83 ? -13.493 -2.529 22.111 1.00 95.06 83 HIS A N 1
ATOM 638 C CA . HIS A 1 83 ? -14.871 -2.200 22.482 1.00 95.06 83 HIS A CA 1
ATOM 639 C C . HIS A 1 83 ? -15.557 -3.341 23.233 1.00 95.06 83 HIS A C 1
ATOM 641 O O . HIS A 1 83 ? -16.193 -3.098 24.259 1.00 95.06 83 HIS A O 1
ATOM 647 N N . HIS A 1 84 ? -15.401 -4.584 22.771 1.00 95.12 84 HIS A N 1
ATOM 648 C CA . HIS A 1 84 ? -15.966 -5.747 23.450 1.00 95.12 84 HIS A CA 1
ATOM 649 C C . HIS A 1 84 ? -15.412 -5.886 24.874 1.00 95.12 84 HIS A C 1
ATOM 651 O O . HIS A 1 84 ? -16.173 -6.049 25.828 1.00 95.12 84 HIS A O 1
ATOM 657 N N . ARG A 1 85 ? -14.090 -5.765 25.042 1.00 93.00 85 ARG A N 1
ATOM 658 C CA . ARG A 1 85 ? -13.432 -5.808 26.356 1.00 93.00 85 ARG A CA 1
ATOM 659 C C . ARG A 1 85 ? -13.891 -4.663 27.257 1.00 93.00 85 ARG A C 1
ATOM 661 O O . ARG A 1 85 ? -14.189 -4.903 28.422 1.00 93.00 85 ARG A O 1
ATOM 668 N N . ALA A 1 86 ? -13.993 -3.442 26.734 1.00 89.44 86 ALA A N 1
ATOM 669 C CA . ALA A 1 86 ? -14.492 -2.302 27.499 1.00 89.44 86 ALA A CA 1
ATOM 670 C C . ALA A 1 86 ? -15.927 -2.545 27.993 1.00 89.44 86 ALA A C 1
ATOM 672 O O . ALA A 1 86 ? -16.199 -2.394 29.182 1.00 89.44 86 ALA A O 1
ATOM 673 N N . ASN A 1 87 ? -16.821 -3.001 27.112 1.00 89.81 87 ASN A N 1
ATOM 674 C CA . ASN A 1 87 ? -18.209 -3.301 27.466 1.00 89.81 87 ASN A CA 1
ATOM 675 C C . ASN A 1 87 ? -18.330 -4.444 28.483 1.00 89.81 87 ASN A C 1
ATOM 677 O O . ASN A 1 87 ? -19.211 -4.395 29.335 1.00 89.81 87 ASN A O 1
ATOM 681 N N . ALA A 1 88 ? -17.446 -5.442 28.428 1.00 89.50 88 ALA A N 1
ATOM 682 C CA . ALA A 1 88 ? -17.413 -6.523 29.411 1.00 89.50 88 ALA A CA 1
ATOM 683 C C . ALA A 1 88 ? -16.932 -6.050 30.797 1.00 89.50 88 ALA A C 1
ATOM 685 O O . ALA A 1 88 ? -17.436 -6.518 31.812 1.00 89.50 88 ALA A O 1
ATOM 686 N N . LEU A 1 89 ? -15.993 -5.099 30.851 1.00 89.12 89 LEU A N 1
ATOM 687 C CA . LEU A 1 89 ? -15.413 -4.603 32.105 1.00 89.12 89 LEU A CA 1
ATOM 688 C C . LEU A 1 89 ? -16.266 -3.529 32.799 1.00 89.12 89 LEU A C 1
ATOM 690 O O . LEU A 1 89 ? -16.196 -3.384 34.017 1.00 89.12 89 LEU A O 1
ATOM 694 N N . VAL A 1 90 ? -17.072 -2.760 32.058 1.00 87.06 90 VAL A N 1
ATOM 695 C CA . VAL A 1 90 ? -17.896 -1.670 32.620 1.00 87.06 90 VAL A CA 1
ATOM 696 C C . VAL A 1 90 ? -18.867 -2.144 33.722 1.00 87.06 90 VAL A C 1
ATOM 698 O O . VAL A 1 90 ? -18.874 -1.516 34.788 1.00 87.06 90 VAL A O 1
ATOM 701 N N . PRO A 1 91 ? -19.632 -3.242 33.552 1.00 85.62 91 PRO A N 1
ATOM 702 C CA . PRO A 1 91 ? -20.500 -3.785 34.603 1.00 85.62 91 PRO A CA 1
ATOM 703 C C . PRO A 1 91 ? -19.737 -4.225 35.857 1.00 85.62 91 PRO A C 1
ATOM 705 O O . PRO A 1 91 ? -20.267 -4.197 36.966 1.00 85.62 91 PRO A O 1
ATOM 708 N N . GLU A 1 92 ? -18.464 -4.600 35.712 1.00 82.25 92 GLU A N 1
ATOM 709 C CA . GLU A 1 92 ? -17.631 -5.014 36.840 1.00 82.25 92 GLU A CA 1
ATOM 710 C C . GLU A 1 92 ? -17.123 -3.839 37.686 1.00 82.25 92 GLU A C 1
ATOM 712 O O . GLU A 1 92 ? -16.521 -4.046 38.746 1.00 82.25 92 GLU A O 1
ATOM 717 N N . THR A 1 93 ? -17.366 -2.599 37.261 1.00 88.31 93 THR A N 1
ATOM 718 C CA . THR A 1 93 ? -16.950 -1.419 38.019 1.00 88.31 93 THR A CA 1
ATOM 719 C C . THR A 1 93 ? -17.822 -1.215 39.259 1.00 88.31 93 THR A C 1
ATOM 721 O O . THR A 1 93 ? -19.046 -1.349 39.228 1.00 88.31 93 THR A O 1
ATOM 724 N N . GLU A 1 94 ? -17.196 -0.818 40.372 1.00 88.19 94 GLU A N 1
ATOM 725 C CA . GLU A 1 94 ? -17.909 -0.527 41.626 1.00 88.19 94 GLU A CA 1
ATOM 726 C C . GLU A 1 94 ? -18.961 0.579 41.449 1.00 88.19 94 GLU A C 1
ATOM 728 O O . GLU A 1 94 ? -20.011 0.557 42.086 1.00 88.19 94 GLU A O 1
ATOM 733 N N . LEU A 1 95 ? -18.717 1.526 40.538 1.00 89.38 95 LEU A N 1
ATOM 734 C CA . LEU A 1 95 ? -19.677 2.573 40.204 1.00 89.38 95 LEU A CA 1
ATOM 735 C C . LEU A 1 95 ? -20.953 2.005 39.568 1.00 89.38 95 LEU A C 1
ATOM 737 O O . LEU A 1 95 ? -22.048 2.422 39.952 1.00 89.38 95 LEU A O 1
ATOM 741 N N . CYS A 1 96 ? -20.824 1.063 38.627 1.00 89.56 96 CYS A N 1
ATOM 742 C CA . CYS A 1 96 ? -21.968 0.428 37.976 1.00 89.56 96 CYS A CA 1
ATOM 743 C C . CYS A 1 96 ? -22.761 -0.394 39.002 1.00 89.56 96 CYS A C 1
ATOM 745 O O . CYS A 1 96 ? -23.943 -0.122 39.211 1.00 89.56 96 CYS A O 1
ATOM 747 N N . ARG A 1 97 ? -22.077 -1.239 39.789 1.00 91.62 97 ARG A N 1
ATOM 748 C CA . ARG A 1 97 ? -22.700 -2.017 40.878 1.00 91.62 97 ARG A CA 1
ATOM 749 C C . ARG A 1 97 ? -23.407 -1.146 41.918 1.00 91.62 97 ARG A C 1
ATOM 751 O O . ARG A 1 97 ? -24.493 -1.481 42.391 1.00 91.62 97 ARG A O 1
ATOM 758 N N . ARG A 1 98 ? -22.803 -0.019 42.312 1.00 92.44 98 ARG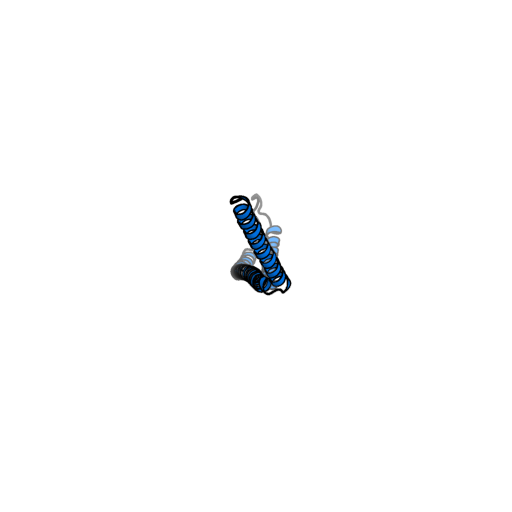 A N 1
ATOM 759 C CA . ARG A 1 98 ? -23.410 0.918 43.270 1.00 92.44 98 ARG A CA 1
ATOM 760 C C . ARG A 1 98 ? -24.636 1.612 42.678 1.00 92.44 98 ARG A C 1
ATOM 762 O O . ARG A 1 98 ? -25.614 1.811 43.396 1.00 92.44 98 ARG A O 1
ATOM 769 N N . SER A 1 99 ? -24.583 1.970 41.397 1.00 93.12 99 SER A N 1
ATOM 770 C CA . SER A 1 99 ? -25.712 2.565 40.676 1.00 93.12 99 SER A CA 1
ATOM 771 C C . SER A 1 99 ? -26.880 1.586 40.561 1.00 93.12 99 SER A C 1
ATOM 773 O O . SER A 1 99 ? -28.005 1.966 40.867 1.00 93.12 99 SER A O 1
ATOM 775 N N . GLU A 1 100 ? -26.614 0.321 40.225 1.00 92.12 100 GLU A N 1
ATOM 776 C CA . GLU A 1 100 ? -27.619 -0.751 40.176 1.00 92.12 100 GLU A CA 1
ATOM 777 C C . GLU A 1 100 ? -28.272 -0.983 41.540 1.00 92.12 100 GLU A C 1
ATOM 779 O O . GLU A 1 100 ? -29.496 -0.991 41.647 1.00 92.12 100 GLU A O 1
ATOM 784 N N . ARG A 1 101 ? -27.469 -1.085 42.608 1.00 95.00 101 ARG A N 1
ATOM 785 C CA . ARG A 1 101 ? -27.989 -1.229 43.976 1.00 95.00 101 ARG A CA 1
ATOM 786 C C . ARG A 1 101 ? -28.891 -0.059 44.356 1.00 95.00 101 ARG A C 1
ATOM 788 O O . ARG A 1 101 ? -29.977 -0.265 44.885 1.00 95.00 101 ARG A O 1
ATOM 795 N N . ARG A 1 102 ? -28.458 1.170 44.058 1.00 94.94 102 ARG A N 1
ATOM 796 C CA . ARG A 1 102 ? -29.240 2.373 44.351 1.00 94.94 102 ARG A CA 1
ATOM 797 C C . ARG A 1 102 ? -30.533 2.430 43.539 1.00 94.94 102 ARG A C 1
ATOM 799 O O . ARG A 1 102 ? -31.549 2.861 44.072 1.00 94.94 102 ARG A O 1
ATOM 806 N N . ALA A 1 103 ? -30.497 2.018 42.274 1.00 94.81 103 ALA A N 1
ATOM 807 C CA . ALA A 1 103 ? -31.690 1.916 41.443 1.00 94.81 103 ALA A CA 1
ATOM 808 C C . ALA A 1 103 ? -32.680 0.893 42.023 1.00 94.81 103 ALA A C 1
ATOM 810 O O . ALA A 1 103 ? -33.860 1.214 42.139 1.00 94.81 103 ALA A O 1
ATOM 811 N N . GLY A 1 104 ? -32.194 -0.271 42.471 1.00 96.25 104 GLY A N 1
ATOM 812 C CA . GLY A 1 104 ? -33.003 -1.273 43.173 1.00 96.25 104 GLY A CA 1
ATOM 813 C C . GLY A 1 104 ? -33.673 -0.711 44.428 1.00 96.25 104 GLY A C 1
ATOM 814 O O . GLY A 1 104 ? -34.888 -0.770 44.547 1.00 96.25 104 GLY A O 1
ATOM 815 N N . GLU A 1 105 ? -32.917 -0.040 45.304 1.00 96.94 105 GLU A N 1
ATOM 816 C CA . GLU A 1 105 ? -33.473 0.602 46.510 1.00 96.94 105 GLU A CA 1
ATOM 817 C C . GLU A 1 105 ? -34.596 1.609 46.200 1.00 96.94 105 GLU A C 1
ATOM 819 O O . GLU A 1 105 ? -35.546 1.747 46.973 1.00 96.94 105 GLU A O 1
ATOM 824 N N . ILE A 1 106 ? -34.472 2.351 45.093 1.00 96.81 106 ILE A N 1
ATOM 825 C CA . ILE A 1 106 ? -35.480 3.327 44.660 1.00 96.81 106 ILE A CA 1
ATOM 826 C C . ILE A 1 106 ? -36.744 2.611 44.175 1.00 96.81 106 ILE A C 1
ATOM 828 O O . ILE A 1 106 ? -37.840 3.039 44.538 1.00 96.81 106 ILE A O 1
ATOM 832 N N . ILE A 1 107 ? -36.600 1.540 43.389 1.00 96.75 107 ILE A N 1
ATOM 833 C CA . ILE A 1 107 ? -37.726 0.735 42.895 1.00 96.75 107 ILE A CA 1
ATOM 834 C C . ILE A 1 107 ? -38.453 0.079 44.073 1.00 96.75 107 ILE A C 1
ATOM 836 O O . ILE A 1 107 ? -39.647 0.310 44.238 1.00 96.75 107 ILE A O 1
ATOM 840 N N . ASP A 1 108 ? -37.730 -0.601 44.964 1.00 96.94 108 ASP A N 1
ATOM 841 C CA . ASP A 1 108 ? -38.298 -1.246 46.157 1.00 96.94 108 ASP A CA 1
ATOM 842 C C . ASP A 1 108 ? -38.997 -0.234 47.085 1.00 96.94 108 ASP A C 1
ATOM 844 O O . ASP A 1 108 ? -39.975 -0.535 47.774 1.00 96.94 108 ASP A O 1
AT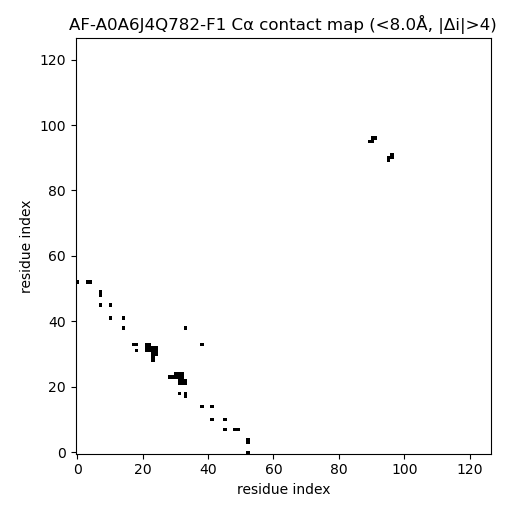OM 848 N N . GLY A 1 109 ? -38.465 0.989 47.170 1.00 96.44 109 GLY A N 1
ATOM 849 C CA . GLY A 1 109 ? -39.094 2.086 47.904 1.00 96.44 109 GLY A CA 1
ATOM 850 C C . GLY A 1 109 ? -40.391 2.563 47.249 1.00 96.44 109 GLY A C 1
ATOM 851 O O . GLY A 1 109 ? -41.378 2.792 47.947 1.00 96.44 109 GLY A O 1
ATOM 852 N N . ALA A 1 110 ? -40.396 2.694 45.922 1.00 95.88 110 ALA A N 1
ATOM 853 C CA . ALA A 1 110 ? -41.566 3.105 45.156 1.00 95.88 110 ALA A CA 1
ATOM 854 C C . ALA A 1 110 ? -42.686 2.053 45.204 1.00 95.88 110 ALA A C 1
ATOM 856 O O . ALA A 1 110 ? -43.848 2.420 45.368 1.00 95.88 110 ALA A O 1
ATOM 857 N N . GLU A 1 111 ? -42.343 0.765 45.122 1.00 95.25 111 GLU A N 1
ATOM 858 C CA . GLU A 1 111 ? -43.298 -0.344 45.225 1.00 95.25 111 GLU A CA 1
ATOM 859 C C . GLU A 1 111 ? -43.971 -0.380 46.599 1.00 95.25 111 GLU A C 1
ATOM 861 O O . GLU A 1 111 ? -45.199 -0.361 46.681 1.00 95.25 111 GLU A O 1
ATOM 866 N N . ARG A 1 112 ? -43.189 -0.307 47.686 1.00 95.06 112 ARG A N 1
ATOM 867 C CA . ARG A 1 112 ? -43.745 -0.251 49.050 1.00 95.06 112 ARG A CA 1
ATOM 868 C C . ARG A 1 112 ? -44.654 0.953 49.264 1.00 95.06 112 ARG A C 1
ATOM 870 O O . ARG A 1 112 ? -45.714 0.825 49.868 1.00 95.06 112 ARG A O 1
ATOM 877 N N . TYR A 1 113 ? -44.258 2.120 48.760 1.00 93.12 113 TYR A N 1
ATOM 878 C CA . TYR A 1 113 ? -45.093 3.315 48.845 1.00 93.12 113 TYR A CA 1
ATOM 879 C C . TYR A 1 113 ? -46.412 3.141 48.077 1.00 93.12 113 TYR A C 1
ATOM 881 O O . TYR A 1 113 ? -47.473 3.519 48.571 1.00 93.12 113 TYR A O 1
ATOM 889 N N . ALA A 1 114 ? -46.373 2.533 46.888 1.00 92.19 114 ALA A N 1
ATOM 890 C CA . ALA A 1 114 ? -47.575 2.243 46.111 1.00 92.19 114 ALA A CA 1
ATOM 891 C C . ALA A 1 114 ? -48.513 1.255 46.830 1.00 92.19 114 ALA A C 1
ATOM 893 O O . ALA A 1 114 ? -49.732 1.451 46.816 1.00 92.19 114 ALA A O 1
ATOM 894 N N . GLU A 1 115 ? -47.968 0.235 47.497 1.00 91.31 115 GLU A N 1
ATOM 895 C CA . GLU A 1 115 ? -48.739 -0.701 48.326 1.00 91.31 115 GLU A CA 1
ATOM 896 C C . GLU A 1 115 ? -49.365 -0.020 49.550 1.00 91.31 115 GLU A C 1
ATOM 898 O O . GLU A 1 115 ? -50.550 -0.223 49.825 1.00 91.31 115 GLU A O 1
ATOM 903 N N . GLU A 1 116 ? -48.622 0.832 50.263 1.00 89.75 116 GLU A N 1
ATOM 904 C CA . GLU A 1 116 ? -49.156 1.609 51.392 1.00 89.75 116 GLU A CA 1
ATOM 905 C C . GLU A 1 116 ? -50.294 2.540 50.958 1.00 89.75 116 GLU A C 1
ATOM 907 O O . GLU A 1 116 ? -51.331 2.610 51.618 1.00 89.75 116 GLU A O 1
ATOM 912 N N . VAL A 1 117 ? -50.142 3.233 49.828 1.00 88.31 117 VAL A N 1
ATOM 913 C CA . VAL A 1 117 ? -51.183 4.125 49.298 1.00 88.31 117 VAL A CA 1
ATOM 914 C C . VAL A 1 117 ? -52.426 3.339 48.873 1.00 88.31 117 VAL A C 1
ATOM 916 O O . VAL A 1 117 ? -53.552 3.775 49.136 1.00 88.31 117 VAL A O 1
ATOM 919 N N . SER A 1 118 ? -52.241 2.176 48.246 1.00 85.50 118 SER A N 1
ATOM 920 C CA . SER A 1 118 ? -53.346 1.324 47.789 1.00 85.50 118 SER A CA 1
ATOM 921 C C . SER A 1 118 ? -54.112 0.721 48.970 1.00 85.50 118 SER A C 1
ATOM 923 O O . SER A 1 118 ? -55.330 0.876 49.058 1.00 85.50 118 SER A O 1
ATOM 925 N N . SER A 1 119 ? -53.401 0.130 49.931 1.00 83.75 119 SER A N 1
ATOM 926 C CA . SER A 1 119 ? -53.994 -0.450 51.145 1.00 83.75 119 SER A CA 1
ATOM 927 C C . SER A 1 119 ? -54.620 0.611 52.059 1.00 83.75 119 SER A C 1
ATOM 929 O O . SER A 1 119 ? -55.721 0.421 52.575 1.00 83.75 119 SER A O 1
ATOM 931 N N . GLY A 1 120 ? -53.984 1.775 52.210 1.00 71.75 120 GLY A N 1
ATOM 932 C CA . GLY A 1 120 ? -54.540 2.909 52.950 1.00 71.75 120 GLY A CA 1
ATOM 933 C C . GLY A 1 120 ? -55.827 3.452 52.321 1.00 71.75 120 GLY A C 1
ATOM 934 O O . GLY A 1 120 ? -56.754 3.829 53.041 1.00 71.75 120 GLY A O 1
ATOM 935 N N . SER A 1 121 ? -55.925 3.433 50.989 1.00 67.88 121 SER A N 1
ATOM 936 C CA . SER A 1 121 ? -57.143 3.825 50.269 1.00 67.88 121 SER A CA 1
ATOM 937 C C . SER A 1 121 ? -58.277 2.811 50.438 1.00 67.88 121 SER A C 1
ATOM 939 O O . SER A 1 121 ? -59.436 3.212 50.525 1.00 67.88 121 SER A O 1
ATOM 941 N N . GLU A 1 122 ? -57.974 1.514 50.538 1.00 60.47 122 GLU A N 1
ATOM 942 C CA . GLU A 1 122 ? -58.974 0.475 50.827 1.00 60.47 122 GLU A CA 1
ATOM 943 C C . GLU A 1 122 ? -59.518 0.578 52.260 1.00 60.47 122 GLU A C 1
ATOM 945 O O . GLU A 1 122 ? -60.731 0.513 52.456 1.00 60.47 122 GLU A O 1
ATOM 950 N N . VAL A 1 123 ? -58.661 0.855 53.249 1.00 61.03 123 VAL A N 1
ATOM 951 C CA . VAL A 1 123 ? -59.063 1.021 54.662 1.00 61.03 123 VAL A CA 1
ATOM 952 C C . VAL A 1 123 ? -59.948 2.256 54.886 1.00 61.03 123 VAL A C 1
ATOM 954 O O . VAL A 1 123 ? -60.794 2.258 55.781 1.00 61.03 123 VAL A O 1
ATOM 957 N N . TYR A 1 124 ? -59.790 3.308 54.078 1.00 57.56 124 TYR A N 1
ATOM 958 C CA . TYR A 1 124 ? -60.666 4.485 54.123 1.00 57.56 124 TYR A CA 1
ATOM 959 C C . TYR A 1 124 ? -62.002 4.294 53.397 1.00 57.56 124 TYR A C 1
ATOM 961 O O . TYR A 1 124 ? -62.92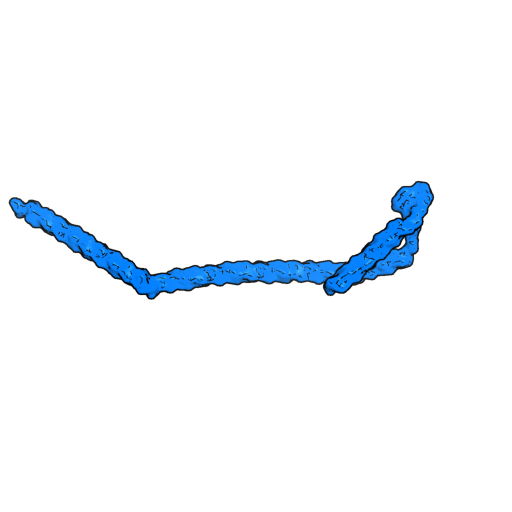4 5.068 53.638 1.00 57.56 124 TYR A O 1
ATOM 969 N N . ARG A 1 125 ? -62.122 3.290 52.521 1.00 55.12 125 ARG A N 1
ATOM 970 C CA . ARG A 1 125 ? -63.338 3.030 51.736 1.00 55.12 125 ARG A CA 1
ATOM 971 C C . ARG A 1 125 ? -64.352 2.134 52.461 1.00 55.12 125 ARG A C 1
ATOM 973 O O . ARG A 1 125 ? -65.497 2.073 52.029 1.00 55.12 125 ARG A O 1
ATOM 980 N N . ASP A 1 126 ? -63.926 1.472 53.538 1.00 58.03 126 ASP A N 1
ATOM 981 C CA . ASP A 1 126 ? -64.726 0.555 54.372 1.00 58.03 126 ASP A CA 1
ATOM 982 C C . ASP A 1 126 ? -65.206 1.183 55.708 1.00 58.03 126 ASP A C 1
ATOM 984 O O . ASP A 1 126 ? -65.714 0.482 56.586 1.00 58.03 126 ASP A O 1
ATOM 988 N N . ARG A 1 127 ? -65.069 2.508 55.874 1.00 44.66 127 ARG A N 1
ATOM 989 C CA . ARG A 1 127 ? -65.693 3.304 56.951 1.00 44.66 127 ARG A CA 1
ATOM 990 C C . ARG A 1 127 ? -66.728 4.265 56.387 1.00 44.66 127 ARG A C 1
ATOM 992 O O . ARG A 1 127 ? -67.740 4.477 57.090 1.00 44.66 127 ARG A O 1
#

Radius of gyration: 41.88 Å; Cα contacts (8 Å, |Δi|>4): 32; chains: 1; bounding box: 90×25×105 Å

Solvent-accessible surface area (backbone atoms only — not comparable to full-atom values): 7139 Å² total; per-residue (Å²): 106,76,65,58,52,50,50,53,50,48,55,51,52,51,54,48,49,53,64,72,71,30,50,69,42,87,100,40,87,98,39,62,53,69,68,65,66,64,52,50,52,55,51,52,51,47,64,68,46,50,62,56,59,51,51,51,52,54,48,51,53,49,53,52,51,51,52,51,53,52,51,54,52,50,52,50,51,53,51,53,50,49,50,52,52,50,63,64,49,49,66,74,32,69,67,46,49,51,50,53,53,52,51,48,55,50,50,57,49,51,52,52,50,51,50,51,54,52,53,53,53,53,64,65,71,78,112

Sequence (127 aa):
MREDMQYISGVLNELEAIVQDASGVPMRKGRAVVDRSDLLVMLDELRASLPRELAEAEALRRECGVMVAEAEEEGRRIVEEAHHRANALVPETELCRRSERRAGEIIDGAERYAEEVSSGSEVYRDR